Protein AF-A0A7G9QHV3-F1 (afdb_monomer_lite)

Structure (mmCIF, N/CA/C/O backbone):
data_AF-A0A7G9QHV3-F1
#
_entry.id   AF-A0A7G9QHV3-F1
#
loop_
_atom_site.group_PDB
_atom_site.id
_atom_site.type_symbol
_atom_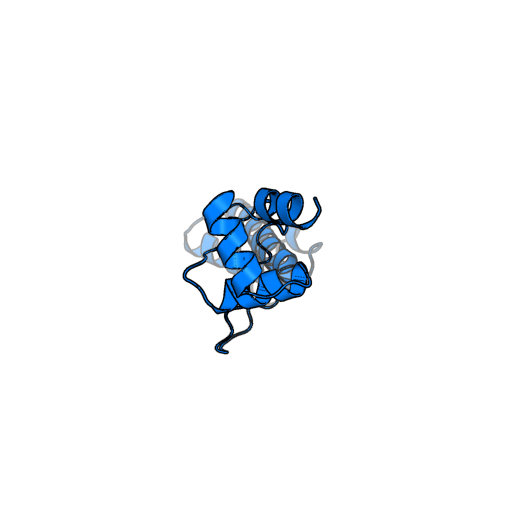site.label_atom_id
_atom_site.label_alt_id
_atom_site.label_comp_id
_atom_site.la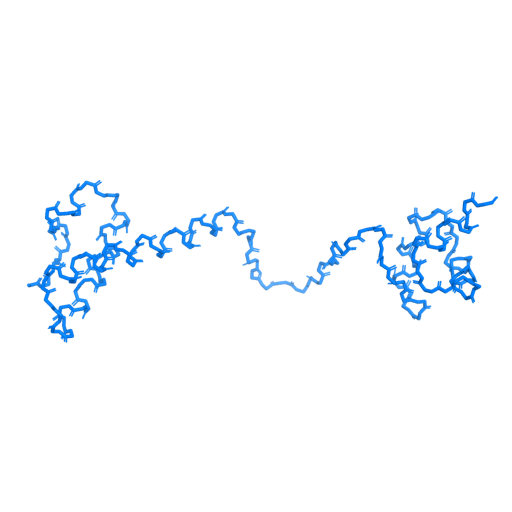bel_asym_id
_atom_site.label_entity_id
_atom_site.label_seq_id
_atom_site.pdbx_PDB_ins_code
_atom_site.Cartn_x
_atom_site.Cartn_y
_atom_site.Cartn_z
_atom_site.occupancy
_atom_site.B_iso_or_equiv
_atom_site.auth_seq_id
_atom_site.auth_comp_id
_atom_site.auth_asym_id
_atom_site.auth_atom_id
_atom_site.pdbx_PDB_model_num
ATOM 1 N N . MET A 1 1 ? 2.783 -28.157 19.192 1.00 57.25 1 MET A N 1
ATOM 2 C CA . MET A 1 1 ? 4.260 -28.381 19.184 1.00 57.25 1 MET A CA 1
ATOM 3 C C . MET A 1 1 ? 4.862 -27.456 18.135 1.00 57.25 1 MET A C 1
ATOM 5 O O . MET A 1 1 ? 4.183 -27.271 17.135 1.00 57.25 1 MET A O 1
ATOM 9 N N . PRO A 1 2 ? 6.065 -26.877 18.312 1.00 60.44 2 PRO A N 1
ATOM 10 C CA . PRO A 1 2 ? 6.647 -26.032 17.273 1.00 60.44 2 PRO A CA 1
ATOM 11 C C . PRO A 1 2 ? 7.064 -26.888 16.069 1.00 60.44 2 PRO A C 1
ATOM 13 O O . PRO A 1 2 ? 7.788 -27.875 16.217 1.00 60.44 2 PRO A O 1
ATOM 16 N N . TRP A 1 3 ? 6.574 -26.534 14.885 1.00 67.75 3 TRP A N 1
ATOM 17 C CA . TRP A 1 3 ? 6.918 -27.199 13.630 1.00 67.75 3 TRP A CA 1
ATOM 18 C C . TRP A 1 3 ? 8.299 -26.729 13.174 1.00 67.75 3 TRP A C 1
ATOM 20 O O . TRP A 1 3 ? 8.550 -25.527 13.095 1.00 67.75 3 TRP A O 1
ATOM 30 N N . TYR A 1 4 ? 9.202 -27.664 12.879 1.00 57.34 4 TYR A N 1
ATOM 31 C CA . TYR A 1 4 ? 10.568 -27.358 12.456 1.00 57.34 4 TYR A CA 1
ATOM 32 C C . TYR A 1 4 ? 10.887 -27.998 11.107 1.00 57.34 4 TYR A C 1
ATOM 34 O O . TYR A 1 4 ? 10.596 -29.168 10.870 1.00 57.34 4 TYR A O 1
ATOM 42 N N . ASN A 1 5 ? 11.556 -27.219 10.255 1.00 55.75 5 ASN A N 1
ATOM 43 C CA . ASN A 1 5 ? 12.389 -27.687 9.146 1.00 55.75 5 ASN A CA 1
ATOM 44 C C . ASN A 1 5 ? 11.758 -28.786 8.261 1.00 55.75 5 ASN A C 1
ATOM 46 O O . ASN A 1 5 ? 12.346 -29.851 8.061 1.00 55.75 5 ASN A O 1
ATOM 50 N N . GLY A 1 6 ? 10.566 -28.523 7.720 1.00 60.91 6 GLY A N 1
ATOM 51 C CA . GLY A 1 6 ? 9.927 -29.396 6.731 1.00 60.91 6 GLY A CA 1
ATOM 52 C C . GLY A 1 6 ? 8.740 -30.213 7.242 1.00 60.91 6 GLY A C 1
ATOM 53 O O . GLY A 1 6 ? 8.017 -30.793 6.429 1.00 60.91 6 GLY A O 1
ATOM 54 N N . ASP A 1 7 ? 8.511 -30.248 8.556 1.00 70.00 7 ASP A N 1
ATOM 55 C CA . ASP A 1 7 ? 7.305 -30.847 9.125 1.00 70.00 7 ASP A CA 1
ATOM 56 C C . ASP A 1 7 ? 6.190 -29.801 9.152 1.00 70.00 7 ASP A C 1
ATOM 58 O O . ASP A 1 7 ? 6.255 -28.832 9.901 1.00 70.00 7 ASP A O 1
ATOM 62 N N . TYR A 1 8 ? 5.204 -29.948 8.268 1.00 74.00 8 TYR A N 1
ATOM 63 C CA . TYR A 1 8 ? 4.135 -28.970 8.094 1.00 74.00 8 TYR A CA 1
ATOM 64 C C . TYR A 1 8 ? 2.777 -29.571 8.455 1.00 74.00 8 TYR A C 1
ATOM 66 O O . TYR A 1 8 ? 2.508 -30.731 8.103 1.00 74.00 8 TYR A O 1
ATOM 74 N N . PRO A 1 9 ? 1.869 -28.782 9.059 1.00 75.94 9 PRO A N 1
ATOM 75 C CA . PRO A 1 9 ? 0.494 -29.213 9.237 1.00 75.94 9 PRO A CA 1
ATOM 76 C C . PRO A 1 9 ? -0.128 -29.561 7.873 1.00 75.94 9 PRO A C 1
ATOM 78 O O . PRO A 1 9 ? 0.250 -28.993 6.840 1.00 75.94 9 PRO A O 1
ATOM 81 N N . PRO A 1 10 ? -1.101 -30.489 7.830 1.00 77.44 10 PRO A N 1
ATOM 82 C CA . PRO A 1 10 ? -1.712 -30.933 6.578 1.00 77.44 10 PRO A CA 1
ATOM 83 C C . PRO A 1 10 ? -2.282 -29.771 5.749 1.00 77.44 10 PRO A C 1
ATOM 85 O O . PRO A 1 10 ? -2.209 -29.822 4.523 1.00 77.44 10 PRO A O 1
ATOM 88 N N . SER A 1 11 ? -2.746 -28.696 6.398 1.00 76.25 11 SER A N 1
ATOM 89 C CA . SER A 1 11 ? -3.237 -27.470 5.753 1.00 76.25 11 SER A CA 1
ATOM 90 C C . SER A 1 11 ? -2.186 -26.737 4.906 1.00 76.25 11 SER A C 1
ATOM 92 O O . SER A 1 11 ? -2.548 -25.999 3.993 1.00 76.25 11 SER A O 1
ATOM 94 N N . TYR A 1 12 ? -0.890 -26.925 5.176 1.00 82.19 12 TYR A N 1
ATOM 95 C CA . TYR A 1 12 ? 0.200 -26.230 4.475 1.00 82.19 12 TYR A CA 1
ATOM 96 C C . TYR A 1 12 ? 0.803 -27.062 3.339 1.00 82.19 12 TYR A C 1
ATOM 98 O O . TYR A 1 12 ? 1.518 -26.522 2.500 1.00 82.19 12 TYR A O 1
ATOM 106 N N . LYS A 1 13 ? 0.507 -28.368 3.264 1.00 77.81 13 LYS A N 1
ATOM 107 C CA . LYS A 1 13 ? 1.111 -29.276 2.269 1.00 77.81 13 LYS A CA 1
ATOM 108 C C . LYS A 1 13 ? 0.833 -28.886 0.817 1.00 77.81 13 LYS A C 1
ATOM 110 O O . LYS A 1 13 ? 1.597 -29.269 -0.060 1.00 77.81 13 LYS A O 1
ATOM 115 N N . ASN A 1 14 ? -0.249 -28.152 0.567 1.00 82.94 14 ASN A N 1
ATOM 116 C CA . ASN A 1 14 ? -0.654 -27.728 -0.774 1.00 82.94 14 ASN A CA 1
ATOM 117 C C . ASN A 1 14 ? -0.255 -26.276 -1.102 1.00 82.94 14 ASN A C 1
ATOM 119 O O . ASN A 1 14 ? -0.746 -25.717 -2.079 1.00 82.94 14 ASN A O 1
ATOM 123 N N . GLN A 1 15 ? 0.576 -25.652 -0.262 1.00 83.75 15 GLN A N 1
ATOM 124 C CA . GLN A 1 15 ? 1.017 -24.265 -0.400 1.00 83.75 15 GLN A CA 1
ATOM 125 C C . GLN A 1 15 ? 2.467 -24.194 -0.898 1.00 83.75 15 GLN A C 1
ATOM 127 O O . GLN A 1 15 ? 3.224 -25.154 -0.720 1.00 83.75 15 GLN A O 1
ATOM 132 N N . PRO A 1 16 ? 2.877 -23.078 -1.527 1.00 84.62 16 PRO A N 1
ATOM 133 C CA . PRO A 1 16 ? 4.237 -22.938 -2.029 1.00 84.62 16 PRO A CA 1
ATOM 134 C C . PRO A 1 16 ? 5.271 -22.854 -0.896 1.00 84.62 16 PRO A C 1
ATOM 136 O O . PRO A 1 16 ? 4.951 -22.502 0.240 1.00 84.62 16 PRO A O 1
ATOM 139 N N . GLU A 1 17 ? 6.525 -23.191 -1.215 1.00 82.62 17 GLU A N 1
ATOM 140 C CA . GLU A 1 17 ? 7.600 -23.381 -0.231 1.00 82.62 17 GLU A CA 1
ATOM 141 C C . GLU A 1 17 ? 7.904 -22.136 0.609 1.00 82.62 17 GLU A C 1
ATOM 143 O O . GLU A 1 17 ? 7.906 -22.20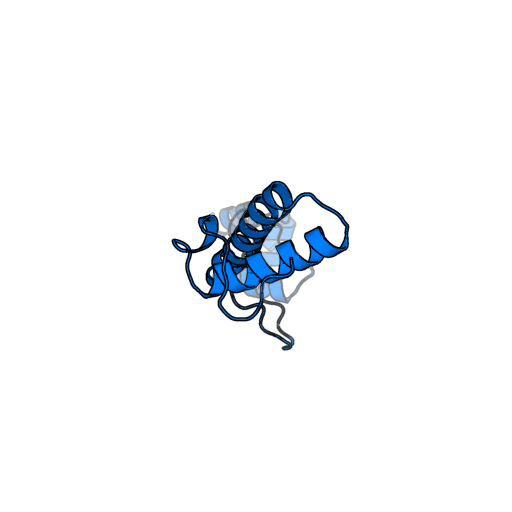5 1.835 1.00 82.62 17 GLU A O 1
ATOM 148 N N . TYR A 1 18 ? 8.019 -20.983 -0.039 1.00 82.25 18 TYR A N 1
ATOM 149 C CA . TYR A 1 18 ? 8.241 -19.709 0.643 1.00 82.25 18 TYR A CA 1
ATOM 150 C C . TYR A 1 18 ? 7.108 -19.360 1.630 1.00 82.25 18 TYR A C 1
ATOM 152 O O . TYR A 1 18 ? 7.332 -18.766 2.685 1.00 82.25 18 TYR A O 1
ATOM 160 N N . LEU A 1 19 ? 5.874 -19.766 1.315 1.00 86.44 19 LEU A N 1
ATOM 161 C CA . LEU A 1 19 ? 4.686 -19.426 2.092 1.00 86.44 19 LEU A CA 1
ATOM 162 C C . LEU A 1 19 ? 4.516 -20.339 3.309 1.00 86.44 19 LEU A C 1
ATOM 164 O O . LEU A 1 19 ? 4.175 -19.859 4.388 1.00 86.44 19 LEU A O 1
ATOM 168 N N . LYS A 1 20 ? 4.798 -21.641 3.164 1.00 87.12 20 LYS A N 1
ATOM 169 C CA . LYS A 1 20 ? 4.772 -22.597 4.287 1.00 87.12 20 LYS A CA 1
ATOM 170 C C . LYS A 1 20 ? 5.858 -22.283 5.325 1.00 87.12 20 LYS A C 1
ATOM 172 O O . LYS A 1 20 ? 5.589 -22.417 6.514 1.00 87.12 20 LYS A O 1
ATOM 177 N N . GLU A 1 21 ? 7.042 -21.828 4.908 1.00 86.50 21 GLU A N 1
ATOM 178 C CA . GLU A 1 21 ? 8.122 -21.441 5.829 1.00 86.50 21 GLU A CA 1
ATOM 179 C C . GLU A 1 21 ? 7.719 -20.243 6.692 1.00 86.50 21 GLU A C 1
ATOM 181 O O . GLU A 1 21 ? 7.761 -20.324 7.922 1.00 86.50 21 GLU A O 1
ATOM 186 N N . LYS A 1 22 ? 7.216 -19.172 6.065 1.00 87.88 22 LYS A N 1
ATOM 187 C CA . LYS A 1 22 ? 6.749 -17.985 6.793 1.00 87.88 22 LYS A CA 1
ATOM 188 C C . LYS A 1 22 ? 5.530 -18.279 7.673 1.00 87.88 22 LYS A C 1
ATOM 190 O O . LYS A 1 22 ? 5.433 -17.768 8.784 1.00 87.88 22 LYS A O 1
ATOM 195 N N . ALA A 1 23 ? 4.614 -19.130 7.209 1.00 89.50 23 ALA A N 1
ATOM 196 C CA . ALA A 1 23 ? 3.433 -19.518 7.978 1.00 89.50 23 ALA A CA 1
ATOM 197 C C . ALA A 1 23 ? 3.787 -20.314 9.240 1.00 89.50 23 ALA A C 1
ATOM 199 O O . ALA A 1 23 ? 3.136 -20.141 10.269 1.00 89.50 23 ALA A O 1
ATOM 200 N N . VAL A 1 24 ? 4.807 -21.177 9.173 1.00 88.19 24 VAL A N 1
ATOM 201 C CA . VAL A 1 24 ? 5.310 -21.926 10.333 1.00 88.19 24 VAL A CA 1
ATOM 202 C C . VAL A 1 24 ? 5.982 -21.004 11.340 1.00 88.19 24 VAL A C 1
ATOM 204 O O . VAL A 1 24 ? 5.725 -21.146 12.530 1.00 88.19 24 VAL A O 1
ATOM 207 N N . GLU A 1 25 ? 6.784 -20.039 10.887 1.00 88.38 25 GLU A N 1
ATOM 208 C CA . GLU A 1 25 ? 7.404 -19.043 11.770 1.00 88.38 25 GLU A CA 1
ATOM 209 C C . GLU A 1 25 ? 6.348 -18.298 12.603 1.00 88.38 25 GLU A C 1
ATOM 211 O O . GLU A 1 25 ? 6.438 -18.248 13.829 1.00 88.38 25 GLU A O 1
ATOM 216 N N . ILE A 1 26 ? 5.297 -17.801 11.944 1.00 90.06 26 ILE A N 1
ATOM 217 C CA . ILE A 1 26 ? 4.213 -17.058 12.600 1.00 90.06 26 ILE A CA 1
ATOM 218 C C . ILE A 1 26 ? 3.383 -17.980 13.502 1.00 90.06 26 ILE A C 1
ATOM 220 O O . ILE A 1 26 ? 3.055 -17.612 14.627 1.00 90.06 26 ILE A O 1
ATOM 224 N N . ALA A 1 27 ? 3.057 -19.191 13.043 1.00 89.06 27 ALA A N 1
ATOM 225 C CA . ALA A 1 27 ? 2.296 -20.147 13.844 1.00 89.06 27 ALA A CA 1
ATOM 226 C C . ALA A 1 27 ? 3.066 -20.593 15.098 1.00 89.06 27 ALA A C 1
ATOM 228 O O . ALA A 1 27 ? 2.464 -20.730 16.158 1.00 89.06 27 ALA A O 1
ATOM 229 N N . ASN A 1 28 ? 4.386 -20.774 15.002 1.00 88.19 28 ASN A N 1
ATOM 230 C CA . ASN A 1 28 ? 5.235 -21.092 16.149 1.00 88.19 28 ASN A CA 1
ATOM 231 C C . ASN A 1 28 ? 5.224 -19.955 17.178 1.00 88.19 28 ASN A C 1
ATOM 233 O O . ASN A 1 28 ? 5.022 -20.234 18.356 1.00 88.19 28 ASN A O 1
ATOM 237 N N . ALA A 1 29 ? 5.336 -18.696 16.741 1.00 90.12 29 ALA A N 1
ATOM 238 C CA . ALA A 1 29 ? 5.236 -17.543 17.638 1.00 90.12 29 ALA A CA 1
ATOM 239 C C . ALA A 1 29 ? 3.878 -17.495 18.367 1.00 90.12 29 ALA A C 1
ATOM 241 O O . ALA A 1 29 ? 3.827 -17.336 19.583 1.00 90.12 29 ALA A O 1
ATOM 242 N N . LEU A 1 30 ? 2.775 -17.735 17.649 1.00 89.81 30 LEU A N 1
ATOM 243 C CA . LEU A 1 30 ? 1.431 -17.779 18.240 1.00 89.81 30 LEU A CA 1
ATOM 244 C C . LEU A 1 30 ? 1.263 -18.942 19.233 1.00 89.81 30 LEU A C 1
ATOM 246 O O . LEU A 1 30 ? 0.616 -18.796 20.269 1.00 89.81 30 LEU A O 1
ATOM 250 N N . LEU A 1 31 ? 1.857 -20.102 18.944 1.00 87.94 31 LEU A N 1
ATOM 251 C CA . LEU A 1 31 ? 1.868 -21.238 19.866 1.00 87.94 31 LEU A CA 1
ATOM 252 C C . LEU A 1 31 ? 2.640 -20.925 21.155 1.00 87.94 31 LEU A C 1
ATOM 254 O O . LEU A 1 31 ? 2.219 -21.358 22.228 1.00 87.94 31 LEU A O 1
ATOM 258 N N . GLU A 1 32 ? 3.743 -20.179 21.066 1.00 87.94 32 GLU A N 1
ATOM 259 C CA . GLU A 1 32 ? 4.492 -19.707 22.238 1.00 87.94 32 GLU A CA 1
ATOM 260 C C . GLU A 1 32 ? 3.678 -18.716 23.081 1.00 87.94 32 GLU A C 1
ATOM 262 O O . GLU A 1 32 ? 3.756 -18.746 24.309 1.00 87.94 32 GLU A O 1
ATOM 267 N N . GLU A 1 33 ? 2.827 -17.905 22.446 1.00 87.50 33 GLU A N 1
ATOM 268 C CA . GLU A 1 33 ? 1.859 -17.034 23.129 1.00 87.50 33 GLU A CA 1
ATOM 269 C C . GLU A 1 33 ? 0.681 -17.800 23.766 1.00 87.50 33 GLU A C 1
ATOM 271 O O . GLU A 1 33 ? -0.125 -17.217 24.493 1.00 87.50 33 GLU A O 1
ATOM 276 N N . GLY A 1 34 ? 0.583 -19.115 23.543 1.00 89.25 34 GLY A N 1
ATOM 277 C CA . GLY A 1 34 ? -0.476 -19.966 24.090 1.00 89.25 34 GLY A CA 1
ATOM 278 C C . GLY A 1 34 ? -1.764 -19.968 23.265 1.00 89.25 34 GLY A C 1
ATOM 279 O O . GLY A 1 34 ? -2.821 -20.338 23.781 1.00 89.25 34 GLY A O 1
ATOM 280 N N . VAL A 1 35 ? -1.697 -19.560 21.995 1.00 88.12 35 VAL A N 1
ATOM 281 C CA . VAL A 1 35 ? -2.817 -19.652 21.049 1.00 88.12 35 VAL A CA 1
ATOM 282 C C . VAL A 1 35 ? -3.080 -21.119 20.692 1.00 88.12 35 VAL A C 1
ATOM 284 O O . VAL A 1 35 ? -2.164 -21.938 20.617 1.00 88.12 35 VAL A O 1
ATOM 287 N N . GLU A 1 36 ? -4.349 -21.468 20.473 1.00 89.75 36 GLU A N 1
ATOM 288 C CA . GLU A 1 36 ? -4.740 -22.820 20.068 1.00 89.75 36 GLU A CA 1
ATOM 289 C C . GLU A 1 36 ? -4.101 -23.216 18.730 1.00 89.75 36 GLU A C 1
ATOM 291 O O . GLU A 1 36 ? -4.068 -22.425 17.788 1.00 89.75 36 GLU A O 1
ATOM 296 N N . GLU A 1 37 ? -3.649 -24.469 18.626 1.00 84.50 37 GLU A N 1
ATOM 297 C CA . GLU A 1 37 ? -2.921 -24.982 17.461 1.00 84.50 37 GLU A CA 1
ATOM 298 C C . GLU A 1 37 ? -3.684 -24.783 16.142 1.00 84.50 37 GLU A C 1
ATOM 300 O O . GLU A 1 37 ? -3.096 -24.332 15.163 1.00 84.50 37 GLU A O 1
ATOM 305 N N . GLY A 1 38 ? -4.999 -25.022 16.117 1.00 86.19 38 GLY A N 1
ATOM 306 C CA . GLY A 1 38 ? -5.823 -24.777 14.927 1.00 86.19 38 GLY A CA 1
ATOM 307 C C . GLY A 1 38 ? -5.825 -23.306 14.500 1.00 86.19 38 GLY A C 1
ATOM 308 O O . GLY A 1 38 ? -5.564 -22.995 13.337 1.00 86.19 38 GLY A O 1
ATOM 309 N N . ILE A 1 39 ? -6.014 -22.399 15.463 1.00 88.81 39 ILE A N 1
ATOM 310 C CA . ILE A 1 39 ? -6.037 -20.949 15.230 1.00 88.81 39 ILE A CA 1
ATOM 311 C C . ILE A 1 39 ? -4.657 -20.449 14.793 1.00 88.81 39 ILE A C 1
ATOM 313 O O . ILE A 1 39 ? -4.562 -19.620 13.886 1.00 88.81 39 ILE A O 1
ATOM 317 N N . ALA A 1 40 ? -3.586 -20.961 15.403 1.00 90.19 40 ALA A N 1
ATOM 318 C CA . ALA A 1 40 ? -2.215 -20.624 15.044 1.00 90.19 40 ALA A CA 1
ATOM 319 C C . ALA A 1 40 ? -1.891 -21.043 13.600 1.00 90.19 40 ALA A C 1
ATOM 321 O O . ALA A 1 40 ? -1.276 -20.268 12.869 1.00 90.19 40 ALA A O 1
ATOM 322 N N . ILE A 1 41 ? -2.362 -22.215 13.155 1.00 87.12 41 ILE A N 1
ATOM 323 C CA . ILE A 1 41 ? -2.194 -22.696 11.773 1.00 87.12 41 ILE A CA 1
ATOM 324 C C . ILE A 1 41 ? -2.954 -21.801 10.782 1.00 87.12 41 ILE A C 1
ATOM 326 O O . ILE A 1 41 ? -2.413 -21.370 9.764 1.00 87.12 41 ILE A O 1
ATOM 330 N N . GLU A 1 42 ? -4.222 -21.498 11.057 1.00 90.19 42 GLU A N 1
ATOM 331 C CA . GLU A 1 42 ? -5.032 -20.666 10.159 1.00 90.19 42 GLU A CA 1
ATOM 332 C C . GLU A 1 42 ? -4.493 -19.232 10.071 1.00 90.19 42 GLU A C 1
ATOM 334 O O . GLU A 1 42 ? -4.351 -18.671 8.979 1.00 90.19 42 GLU A O 1
ATOM 339 N N . THR A 1 43 ? -4.141 -18.655 11.220 1.00 90.38 43 THR A N 1
ATOM 340 C CA . THR A 1 43 ? -3.616 -17.289 11.319 1.00 90.38 43 THR A CA 1
ATOM 341 C C . THR A 1 43 ? -2.221 -17.192 10.714 1.00 90.38 43 THR A C 1
ATOM 343 O O . THR A 1 43 ? -1.957 -16.264 9.952 1.00 90.38 43 THR A O 1
ATOM 346 N N . GLY A 1 44 ? -1.350 -18.170 10.978 1.00 91.12 44 GLY A N 1
ATOM 347 C CA . GLY A 1 44 ? -0.008 -18.232 10.406 1.00 91.12 44 GLY A CA 1
ATOM 348 C C . GLY A 1 44 ? -0.040 -18.244 8.881 1.00 91.12 44 GLY A C 1
ATOM 349 O O . GLY A 1 44 ? 0.651 -17.451 8.243 1.00 91.12 44 GLY A O 1
ATOM 350 N N . LEU A 1 45 ? -0.914 -19.060 8.284 1.00 88.94 45 LEU A N 1
ATOM 351 C CA . LEU A 1 45 ? -1.089 -19.106 6.833 1.00 88.94 45 LEU A CA 1
ATOM 352 C C . LEU A 1 45 ? -1.641 -17.799 6.256 1.00 88.94 45 LEU A C 1
ATOM 354 O O . LEU A 1 45 ? -1.174 -17.338 5.213 1.00 88.94 45 LEU A O 1
ATOM 358 N N . LYS A 1 46 ? -2.634 -17.202 6.923 1.00 89.56 46 LYS A N 1
ATOM 359 C CA . LYS A 1 46 ? -3.242 -15.939 6.495 1.00 89.56 46 LYS A CA 1
ATOM 360 C C . LYS A 1 46 ? -2.230 -14.791 6.528 1.00 89.56 46 LYS A C 1
ATOM 362 O O . LYS A 1 46 ? -2.116 -14.063 5.545 1.00 89.56 46 LYS A O 1
ATOM 367 N N . CYS A 1 47 ? -1.475 -14.661 7.617 1.00 88.56 47 CYS A N 1
ATOM 368 C CA . CYS A 1 47 ? -0.442 -13.638 7.753 1.00 88.56 47 CYS A CA 1
ATOM 369 C C . CYS A 1 47 ? 0.713 -13.862 6.774 1.00 88.56 47 CYS A C 1
ATOM 371 O O . CYS A 1 47 ? 1.184 -12.903 6.174 1.00 88.56 47 CYS A O 1
ATOM 373 N N . ALA A 1 48 ? 1.135 -15.112 6.556 1.00 89.19 48 ALA A N 1
ATOM 374 C CA . ALA A 1 48 ? 2.144 -15.421 5.548 1.00 89.19 48 ALA A CA 1
ATOM 375 C C . ALA A 1 48 ? 1.682 -15.017 4.146 1.00 89.19 48 ALA A C 1
ATOM 377 O O . ALA A 1 48 ? 2.448 -14.410 3.405 1.00 89.19 48 ALA A O 1
ATOM 378 N N . ARG A 1 49 ? 0.421 -15.297 3.788 1.00 86.56 49 ARG A N 1
ATOM 379 C CA . ARG A 1 49 ? -0.120 -14.878 2.494 1.00 86.56 49 ARG A CA 1
ATOM 380 C C . ARG A 1 49 ? -0.155 -13.359 2.363 1.00 86.56 49 ARG A C 1
ATOM 382 O O . ARG 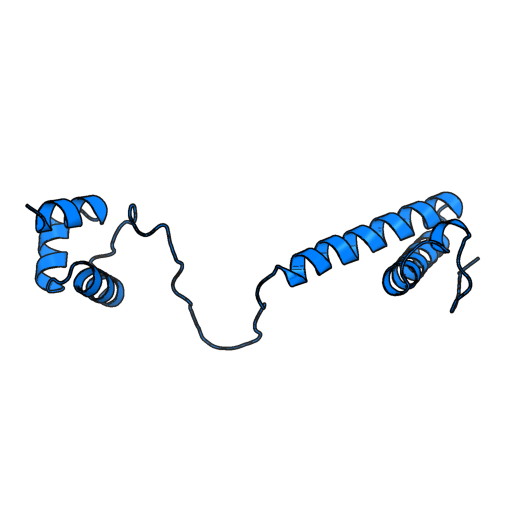A 1 49 ? 0.385 -12.869 1.387 1.00 86.56 49 ARG A O 1
ATOM 389 N N . GLN A 1 50 ? -0.666 -12.636 3.361 1.00 84.50 50 GLN A N 1
ATOM 390 C CA . GLN A 1 50 ? -0.655 -11.168 3.340 1.00 84.50 50 GLN A CA 1
ATOM 391 C C . GLN A 1 50 ? 0.755 -10.590 3.241 1.00 84.50 50 GLN A C 1
ATOM 393 O O . GLN A 1 50 ? 0.947 -9.618 2.527 1.00 84.50 50 GLN A O 1
ATOM 398 N N . PHE A 1 51 ? 1.735 -11.186 3.923 1.00 85.44 51 PHE A N 1
ATOM 399 C CA . PHE A 1 51 ? 3.125 -10.759 3.820 1.00 85.44 51 PHE A CA 1
ATOM 400 C C . PHE A 1 51 ? 3.609 -10.859 2.371 1.00 85.44 51 PHE A C 1
ATOM 402 O O . PHE A 1 51 ? 4.120 -9.889 1.833 1.00 85.44 51 PHE A O 1
ATOM 409 N N . PHE A 1 52 ? 3.393 -11.993 1.704 1.00 81.31 52 PHE A N 1
ATOM 410 C CA . PHE A 1 52 ? 3.804 -12.147 0.309 1.00 81.31 52 PHE A CA 1
ATOM 411 C C . PHE A 1 52 ? 2.890 -11.456 -0.701 1.00 81.31 52 PHE A C 1
ATOM 413 O O . PHE A 1 52 ? 3.381 -11.142 -1.766 1.00 81.31 52 PHE A O 1
ATOM 420 N N . GLU A 1 53 ? 1.610 -11.222 -0.419 1.00 77.88 53 GLU A N 1
ATOM 421 C CA . GLU A 1 53 ? 0.736 -10.392 -1.261 1.00 77.88 53 GLU A CA 1
ATOM 422 C C . GLU A 1 53 ? 1.230 -8.944 -1.224 1.00 77.88 53 GLU A C 1
ATOM 424 O O . GLU A 1 53 ? 1.564 -8.405 -2.267 1.00 77.88 53 GLU A O 1
ATOM 429 N N . ASP A 1 54 ? 1.447 -8.378 -0.034 1.00 67.19 54 ASP A N 1
ATOM 430 C CA . ASP A 1 54 ? 2.015 -7.033 0.126 1.00 67.19 54 ASP A CA 1
ATOM 431 C C . ASP A 1 54 ? 3.410 -6.919 -0.514 1.00 67.19 54 ASP A C 1
ATOM 433 O O . ASP A 1 54 ? 3.711 -5.918 -1.149 1.00 67.19 54 ASP A O 1
ATOM 437 N N . ASN A 1 55 ? 4.234 -7.974 -0.435 1.00 60.09 55 ASN A N 1
ATOM 438 C CA . ASN A 1 55 ? 5.562 -8.021 -1.064 1.00 60.09 55 ASN A CA 1
ATOM 439 C C . ASN A 1 55 ? 5.547 -8.420 -2.557 1.00 60.09 55 ASN A C 1
ATOM 441 O O . ASN A 1 55 ? 6.523 -8.165 -3.252 1.00 60.09 55 ASN A O 1
ATOM 445 N N . ALA A 1 56 ? 4.487 -9.040 -3.077 1.00 53.22 56 ALA A N 1
ATOM 446 C CA . ALA A 1 56 ? 4.327 -9.330 -4.507 1.00 53.22 56 ALA A CA 1
ATOM 447 C C . ALA A 1 56 ? 3.736 -8.123 -5.237 1.00 53.22 56 ALA A C 1
ATOM 449 O O . ALA A 1 56 ? 4.116 -7.849 -6.371 1.00 53.22 56 ALA A O 1
ATOM 450 N N . ASP A 1 57 ? 2.896 -7.344 -4.555 1.00 45.91 57 ASP A N 1
ATOM 451 C CA . ASP A 1 57 ? 2.582 -5.981 -4.960 1.00 45.91 57 ASP A CA 1
ATOM 452 C C . ASP A 1 57 ? 3.838 -5.091 -4.925 1.00 45.91 57 ASP A C 1
ATOM 454 O O . ASP A 1 57 ? 3.863 -4.114 -5.664 1.00 45.91 57 ASP A O 1
ATOM 458 N N . GLN A 1 58 ? 4.916 -5.464 -4.203 1.00 46.31 58 GLN A N 1
ATOM 459 C CA . GLN A 1 58 ? 6.237 -4.819 -4.324 1.00 46.31 58 GLN A CA 1
ATOM 460 C C . GLN A 1 58 ? 7.062 -5.247 -5.548 1.00 46.31 58 GLN A C 1
ATOM 462 O O . GLN A 1 58 ? 7.983 -4.528 -5.906 1.00 46.31 58 GLN A O 1
ATOM 467 N N . ASP A 1 59 ? 6.724 -6.328 -6.261 1.00 43.50 59 ASP A N 1
ATOM 468 C CA . ASP A 1 59 ? 7.271 -6.557 -7.618 1.00 43.50 59 ASP A CA 1
ATOM 469 C C . ASP A 1 59 ? 6.573 -5.643 -8.652 1.00 43.50 59 ASP A C 1
ATOM 471 O O . ASP A 1 59 ? 7.053 -5.443 -9.765 1.00 43.50 59 ASP A O 1
ATOM 475 N N . ASN A 1 60 ? 5.460 -5.014 -8.246 1.00 38.38 60 ASN A N 1
ATOM 476 C CA . ASN A 1 60 ? 4.861 -3.847 -8.893 1.00 38.38 60 ASN A CA 1
ATOM 477 C C . ASN A 1 60 ? 5.087 -2.545 -8.091 1.00 38.38 60 ASN A C 1
ATOM 479 O O . ASN A 1 60 ? 4.526 -1.502 -8.436 1.00 38.38 60 ASN A O 1
ATOM 483 N N . LEU A 1 61 ? 5.927 -2.566 -7.051 1.00 39.44 61 LEU A N 1
ATOM 484 C CA . LEU A 1 61 ? 6.481 -1.346 -6.486 1.00 39.44 61 LEU A CA 1
ATOM 485 C C . LEU A 1 61 ? 7.828 -1.176 -7.141 1.00 39.44 61 LEU A C 1
ATOM 487 O O . LEU A 1 61 ? 8.795 -1.876 -6.867 1.00 39.44 61 LEU A O 1
ATOM 491 N N . GLN A 1 62 ? 7.814 -0.243 -8.083 1.00 41.75 62 GLN A N 1
ATOM 492 C CA . GLN A 1 62 ? 8.982 0.499 -8.501 1.00 41.75 62 GLN A CA 1
ATOM 493 C C . GLN A 1 62 ? 9.937 0.620 -7.311 1.00 41.75 62 GLN A C 1
ATOM 495 O O . GLN A 1 62 ? 9.611 1.267 -6.317 1.00 41.75 62 GLN A O 1
ATOM 500 N N . GLU A 1 63 ? 11.032 -0.132 -7.397 1.00 44.50 63 GLU A N 1
ATOM 501 C CA . GLU A 1 63 ? 12.368 0.296 -7.021 1.00 44.50 63 GLU A CA 1
ATOM 502 C C . GLU A 1 63 ? 12.339 1.415 -5.971 1.00 44.50 63 GLU A C 1
ATOM 504 O O . GLU A 1 63 ? 12.373 2.596 -6.299 1.00 44.50 63 GLU A O 1
ATOM 509 N N . ILE A 1 64 ? 12.266 1.062 -4.682 1.00 48.72 64 ILE A N 1
ATOM 510 C CA . ILE A 1 64 ? 12.794 1.972 -3.663 1.00 48.72 64 ILE A CA 1
ATOM 511 C C . ILE A 1 64 ? 14.313 1.938 -3.800 1.00 48.72 64 ILE A C 1
ATOM 513 O O . ILE A 1 64 ? 15.033 1.243 -3.078 1.00 48.72 64 ILE A O 1
ATOM 517 N N . GLU A 1 65 ? 14.788 2.646 -4.818 1.00 45.94 65 GLU A N 1
ATOM 518 C CA . GLU A 1 65 ? 16.191 2.918 -5.014 1.00 45.94 65 GLU A CA 1
ATOM 519 C C . GLU A 1 65 ? 16.715 3.596 -3.752 1.00 45.94 65 GLU A C 1
ATOM 521 O O . GLU A 1 65 ? 16.274 4.652 -3.294 1.00 45.94 65 GLU A O 1
ATOM 526 N N . SER A 1 66 ? 17.636 2.875 -3.133 1.00 47.53 66 SER A N 1
ATOM 527 C CA . SER A 1 66 ? 18.459 3.373 -2.060 1.00 47.53 66 SER A CA 1
ATOM 528 C C . SER A 1 66 ? 19.344 4.487 -2.606 1.00 47.53 66 SER A C 1
ATOM 530 O O . SER A 1 66 ? 20.086 4.269 -3.556 1.00 47.53 66 SER A O 1
ATOM 532 N N . ASP A 1 67 ? 19.316 5.628 -1.923 1.00 38.75 67 ASP A N 1
ATOM 533 C CA . ASP A 1 67 ? 20.453 6.539 -1.794 1.00 38.75 67 ASP A CA 1
ATOM 534 C C . ASP A 1 67 ? 21.024 7.071 -3.124 1.00 38.75 67 ASP A C 1
ATOM 536 O O . ASP A 1 67 ? 22.107 6.691 -3.567 1.00 38.75 67 ASP A O 1
ATOM 540 N N . SER A 1 68 ? 20.323 8.008 -3.762 1.00 44.62 68 SER A N 1
ATOM 541 C CA . SER A 1 68 ? 20.970 9.030 -4.589 1.00 44.62 68 SER A CA 1
ATOM 542 C C . SER A 1 68 ? 20.100 10.277 -4.669 1.00 44.62 68 SER A C 1
ATOM 544 O O . SER A 1 68 ? 18.912 10.225 -4.957 1.00 44.62 68 SER A O 1
ATOM 546 N N . ASP A 1 69 ? 20.728 11.404 -4.362 1.00 51.28 69 ASP A N 1
ATOM 547 C CA . ASP A 1 69 ? 20.247 12.765 -4.562 1.00 51.28 69 ASP A CA 1
ATOM 548 C C . ASP A 1 69 ? 19.562 12.900 -5.940 1.00 51.28 69 ASP A C 1
ATOM 550 O O . ASP A 1 69 ? 20.218 12.906 -6.981 1.00 51.28 69 ASP A O 1
ATOM 554 N N . GLY A 1 70 ? 18.230 12.924 -5.949 1.00 48.81 70 GLY A N 1
ATOM 555 C CA . GLY A 1 70 ? 17.446 12.864 -7.177 1.00 48.81 70 GLY A CA 1
ATOM 556 C C . GLY A 1 70 ? 15.987 13.175 -6.901 1.00 48.81 70 GLY A C 1
ATOM 557 O O . GLY A 1 70 ? 15.155 12.283 -6.801 1.00 48.81 70 GLY A O 1
ATOM 558 N N . ILE A 1 71 ? 15.666 14.458 -6.739 1.00 44.22 71 ILE A N 1
ATOM 559 C CA . ILE A 1 71 ? 14.276 14.915 -6.792 1.00 44.22 71 ILE A CA 1
ATOM 560 C C . ILE A 1 71 ? 13.800 14.695 -8.228 1.00 44.22 71 ILE A C 1
ATOM 562 O O . ILE A 1 71 ? 14.036 15.527 -9.104 1.00 44.22 71 ILE A O 1
ATOM 566 N N . GLU A 1 72 ? 13.161 13.559 -8.485 1.00 46.38 72 GLU A N 1
ATOM 567 C CA . GLU A 1 72 ? 12.446 13.350 -9.735 1.00 46.38 72 GLU A CA 1
ATOM 568 C C . GLU A 1 72 ? 11.219 14.274 -9.745 1.00 46.38 72 GLU A C 1
ATOM 570 O O . GLU A 1 72 ? 10.445 14.301 -8.778 1.00 46.38 72 GLU A O 1
ATOM 575 N N . PRO A 1 73 ? 11.043 15.103 -10.789 1.00 47.34 73 PRO A N 1
ATOM 576 C CA . PRO A 1 73 ? 9.943 16.043 -10.836 1.00 47.34 73 PRO A CA 1
ATOM 577 C C . PRO A 1 73 ? 8.648 15.246 -10.934 1.00 47.34 73 PRO A C 1
ATOM 579 O O . PRO A 1 73 ? 8.405 14.555 -11.920 1.00 47.34 73 PRO A O 1
ATOM 582 N N . ALA A 1 74 ? 7.819 15.351 -9.895 1.00 46.94 74 ALA A N 1
ATOM 583 C CA . ALA A 1 74 ? 6.470 14.819 -9.892 1.00 46.94 74 ALA A CA 1
ATOM 584 C C . ALA A 1 74 ? 5.791 15.133 -11.234 1.00 46.94 74 ALA A C 1
ATOM 586 O O . ALA A 1 74 ? 5.629 16.306 -11.585 1.00 46.94 74 ALA A O 1
ATOM 587 N N . GLU A 1 75 ? 5.358 14.100 -11.961 1.00 50.78 75 GLU A N 1
ATOM 588 C CA . GLU A 1 75 ? 4.409 14.235 -13.068 1.00 50.78 75 GLU A CA 1
ATOM 589 C C . GLU A 1 75 ? 3.041 14.629 -12.489 1.00 50.78 75 GLU A C 1
ATOM 591 O O . GLU A 1 75 ? 2.074 13.869 -12.430 1.00 50.78 75 GLU A O 1
ATOM 596 N N . PHE A 1 76 ? 2.977 15.855 -11.978 1.00 42.25 76 PHE A N 1
ATOM 597 C CA . PHE A 1 76 ? 1.786 16.484 -11.455 1.00 42.25 76 PHE A CA 1
ATOM 598 C C . PHE A 1 76 ? 0.933 16.869 -12.661 1.00 42.25 76 PHE A C 1
ATOM 600 O O . PHE A 1 76 ? 1.229 17.851 -13.334 1.00 42.25 76 PHE A O 1
ATOM 607 N N . GLY A 1 77 ? -0.076 16.046 -12.966 1.00 41.59 77 GLY A N 1
ATOM 608 C CA . GLY A 1 77 ? -1.166 16.299 -13.918 1.00 41.59 77 GLY A CA 1
ATOM 609 C C . GLY A 1 77 ? -0.909 17.441 -14.906 1.00 41.59 77 GLY A C 1
ATOM 610 O O . GLY A 1 77 ? -1.361 18.563 -14.691 1.00 41.59 77 GLY A O 1
ATOM 611 N N . ILE A 1 78 ? -0.200 17.122 -15.989 1.00 50.41 78 ILE A N 1
ATOM 612 C CA . ILE A 1 78 ? 0.426 17.998 -17.001 1.00 50.41 78 ILE A CA 1
ATOM 613 C C . ILE A 1 78 ? -0.448 19.073 -17.688 1.00 50.41 78 ILE A C 1
ATOM 615 O O . ILE A 1 78 ? -0.003 19.691 -18.651 1.00 50.41 78 ILE A O 1
ATOM 619 N N . ASN A 1 79 ? -1.676 19.355 -17.243 1.00 53.31 79 ASN A N 1
ATOM 620 C CA . ASN A 1 79 ? -2.516 20.386 -17.863 1.00 53.31 79 ASN A CA 1
ATOM 621 C C . ASN A 1 79 ? -3.327 21.283 -16.899 1.00 53.31 79 ASN A C 1
ATOM 623 O O . ASN A 1 79 ? -3.832 22.304 -17.363 1.00 53.31 79 ASN A O 1
ATOM 627 N N . ASP A 1 80 ? -3.420 21.002 -15.592 1.00 52.72 80 ASP A N 1
ATOM 628 C CA . ASP A 1 80 ? -4.154 21.859 -14.624 1.00 52.72 80 ASP A CA 1
ATOM 629 C C . ASP A 1 80 ? -3.276 22.264 -13.425 1.00 52.72 80 ASP A C 1
ATOM 631 O O . ASP A 1 80 ? -3.709 22.312 -12.279 1.00 52.72 80 ASP A O 1
ATOM 635 N N . GLY A 1 81 ? -1.992 22.513 -13.687 1.00 67.88 81 GLY A N 1
ATOM 636 C CA . GLY A 1 81 ? -1.058 23.027 -12.689 1.00 67.88 81 GLY A CA 1
ATOM 637 C C . GLY A 1 81 ? -1.092 24.556 -12.561 1.00 67.88 81 GLY A C 1
ATOM 638 O O . GLY A 1 81 ? -1.463 25.285 -13.489 1.00 67.88 81 GLY A O 1
ATOM 639 N N . ILE A 1 82 ? -0.643 25.026 -11.401 1.00 77.44 82 ILE A N 1
ATOM 640 C CA . ILE A 1 82 ? -0.290 26.416 -11.087 1.00 77.44 82 ILE A CA 1
ATOM 641 C C . ILE A 1 82 ? 1.230 26.539 -11.356 1.00 77.44 82 ILE A C 1
ATOM 643 O O . ILE A 1 82 ? 1.976 25.673 -10.898 1.00 77.44 82 ILE A O 1
ATOM 647 N N . ILE A 1 83 ? 1.685 27.507 -12.160 1.00 79.25 83 ILE A N 1
ATOM 648 C CA . ILE A 1 83 ? 3.105 27.699 -12.519 1.00 79.25 83 ILE A CA 1
ATOM 649 C C . ILE A 1 83 ? 3.751 28.772 -11.652 1.00 79.25 83 ILE A C 1
ATOM 651 O O . ILE A 1 83 ? 3.563 29.955 -11.897 1.00 79.25 83 ILE A O 1
ATOM 655 N N . ASN A 1 84 ? 4.659 28.393 -10.757 1.00 80.38 84 ASN A N 1
ATOM 656 C CA . ASN A 1 84 ? 5.357 29.384 -9.949 1.00 80.38 84 ASN A CA 1
ATOM 657 C C . ASN A 1 84 ? 6.266 30.289 -10.812 1.00 80.38 84 ASN A C 1
ATOM 659 O O . ASN A 1 84 ? 7.346 29.892 -11.241 1.00 80.38 84 ASN A O 1
ATOM 663 N N . THR A 1 85 ? 5.841 31.536 -11.032 1.00 76.12 85 THR A N 1
ATOM 664 C CA . THR A 1 85 ? 6.590 32.548 -11.806 1.00 76.12 85 THR A CA 1
ATOM 665 C C . THR A 1 85 ? 7.803 33.145 -11.084 1.00 76.12 85 THR A C 1
ATOM 667 O O . THR A 1 85 ? 8.572 33.906 -11.686 1.00 76.12 85 THR A O 1
ATOM 670 N N . GLU A 1 86 ? 7.978 32.831 -9.801 1.00 75.75 86 GLU A N 1
ATOM 671 C CA . GLU A 1 86 ? 9.178 33.162 -9.028 1.00 75.75 86 GLU A CA 1
ATOM 672 C C . GLU A 1 86 ? 10.254 32.079 -9.164 1.00 75.75 86 GLU A C 1
ATOM 674 O O . GLU A 1 86 ? 11.431 32.357 -8.932 1.00 75.75 86 GLU A O 1
ATOM 679 N N . ASP A 1 87 ? 9.868 30.878 -9.600 1.00 79.38 87 ASP A N 1
ATOM 680 C CA . ASP A 1 87 ? 10.773 29.758 -9.808 1.00 79.38 87 ASP A CA 1
ATOM 681 C C . ASP A 1 87 ? 11.341 29.759 -11.247 1.00 79.38 87 ASP A C 1
ATOM 683 O O . ASP A 1 87 ? 10.596 29.620 -12.228 1.00 79.38 87 ASP A O 1
ATOM 687 N N . PRO A 1 88 ? 12.664 29.947 -11.424 1.00 77.56 88 PRO A N 1
ATOM 688 C CA . PRO A 1 88 ? 13.273 30.021 -12.750 1.00 77.56 88 PRO A CA 1
ATOM 689 C C . PRO A 1 88 ? 13.281 28.671 -13.481 1.00 77.56 88 PRO A C 1
ATOM 691 O O . PRO A 1 88 ? 13.332 28.650 -14.714 1.00 77.56 88 PRO A O 1
ATOM 694 N N . GLU A 1 89 ? 13.227 27.554 -12.754 1.00 78.62 89 GLU A N 1
ATOM 695 C CA . GLU A 1 89 ? 13.267 26.206 -13.320 1.00 78.62 89 GLU A CA 1
ATOM 696 C C . GLU A 1 89 ? 11.910 25.842 -13.925 1.00 78.62 89 GLU A C 1
ATOM 698 O O . GLU A 1 89 ? 11.845 25.419 -15.083 1.00 78.62 89 GLU A O 1
ATOM 703 N N . GLN A 1 90 ? 10.818 26.136 -13.213 1.00 79.38 90 GLN A N 1
ATOM 704 C CA . GLN A 1 90 ? 9.456 26.018 -13.729 1.00 79.38 90 GLN A CA 1
ATOM 705 C C . GLN A 1 90 ? 9.228 26.935 -14.929 1.00 79.38 90 GLN A C 1
ATOM 707 O O . GLN A 1 90 ? 8.681 26.489 -15.939 1.00 79.38 90 GLN A O 1
ATOM 712 N N . LEU A 1 91 ? 9.683 28.192 -14.877 1.00 81.31 91 LEU A N 1
ATOM 713 C CA . LEU A 1 91 ? 9.573 29.105 -16.018 1.00 81.31 91 LEU A CA 1
ATOM 714 C C . LEU A 1 91 ? 10.285 28.560 -17.255 1.00 81.31 91 LEU A C 1
ATOM 716 O O . LEU A 1 91 ? 9.723 28.612 -18.345 1.00 81.31 91 LEU A O 1
ATOM 720 N 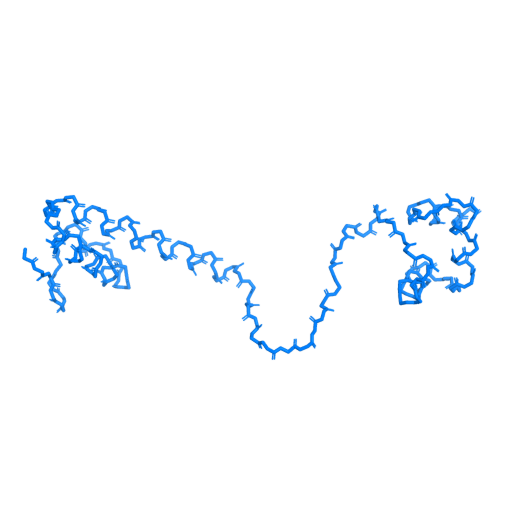N . LYS A 1 92 ? 11.504 28.034 -17.101 1.00 82.38 92 LYS A N 1
ATOM 721 C CA . LYS A 1 92 ? 12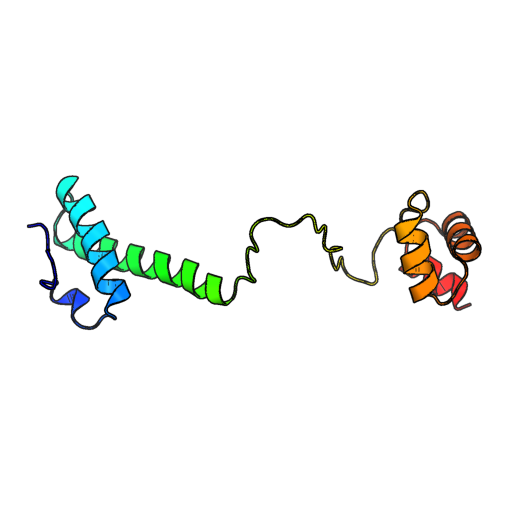.271 27.477 -18.220 1.00 82.38 92 LYS A CA 1
ATOM 722 C C . LYS A 1 92 ? 11.605 26.223 -18.786 1.00 82.38 92 LYS A C 1
ATOM 724 O O . LYS A 1 92 ? 11.468 26.115 -20.002 1.00 82.38 92 LYS A O 1
ATOM 729 N N . TYR A 1 93 ? 11.164 25.321 -17.912 1.00 82.94 93 TYR A N 1
ATOM 730 C CA . TYR A 1 93 ? 10.478 24.090 -18.290 1.00 82.94 93 TYR A CA 1
ATOM 731 C C . TYR A 1 93 ? 9.223 24.387 -19.115 1.00 82.94 93 TYR A C 1
ATOM 733 O O . TYR A 1 93 ? 9.098 23.950 -20.257 1.00 82.94 93 TYR A O 1
ATOM 741 N N . TRP A 1 94 ? 8.322 25.211 -18.585 1.00 82.69 94 TRP A N 1
ATOM 742 C CA . TRP A 1 94 ? 7.080 25.551 -19.271 1.00 82.69 94 TRP A CA 1
ATOM 743 C C . TRP A 1 94 ? 7.302 26.427 -20.506 1.00 82.69 94 TRP A C 1
ATOM 745 O O . TRP A 1 94 ? 6.563 26.296 -21.477 1.00 82.69 94 TRP A O 1
ATOM 755 N N . ALA A 1 95 ? 8.323 27.288 -20.515 1.00 85.12 95 ALA A N 1
ATOM 756 C CA . ALA A 1 95 ? 8.679 28.079 -21.691 1.00 85.12 95 ALA A CA 1
ATOM 757 C C . ALA A 1 95 ? 9.092 27.172 -22.856 1.00 85.12 95 ALA A C 1
ATOM 759 O O . ALA A 1 95 ? 8.630 27.372 -23.979 1.00 85.12 95 ALA A O 1
ATOM 760 N N . GLU A 1 96 ? 9.871 26.125 -22.575 1.00 84.75 96 GLU A N 1
ATOM 761 C CA . GLU A 1 96 ? 10.241 25.108 -23.560 1.00 84.75 96 GLU A CA 1
ATOM 762 C C . GLU A 1 96 ? 9.023 24.296 -24.025 1.00 84.75 96 GLU A C 1
ATOM 764 O O . GLU A 1 96 ? 8.821 24.145 -25.229 1.00 84.75 96 GLU A O 1
ATOM 769 N N . GLN A 1 97 ? 8.143 23.880 -23.103 1.00 82.56 97 GLN A N 1
ATOM 770 C CA . GLN A 1 97 ? 6.898 23.170 -23.444 1.00 82.56 97 GLN A CA 1
ATOM 771 C C . GLN A 1 97 ? 5.949 23.999 -24.323 1.00 82.56 97 GLN A C 1
ATOM 773 O O . GLN A 1 97 ? 5.291 23.470 -25.218 1.00 82.56 97 GLN A O 1
ATOM 778 N N . PHE A 1 98 ? 5.863 25.306 -24.078 1.00 82.75 98 PHE A N 1
ATOM 779 C CA . PHE A 1 98 ? 5.050 26.228 -24.871 1.00 82.75 98 PHE A CA 1
ATOM 780 C C . PHE A 1 98 ? 5.776 26.788 -26.092 1.00 82.75 98 PHE A C 1
ATOM 782 O O . PHE A 1 98 ? 5.164 27.520 -26.869 1.00 82.75 98 PHE A O 1
ATOM 789 N N . GLN A 1 99 ? 7.050 26.437 -26.277 1.00 85.00 99 GLN A N 1
ATOM 790 C CA . GLN A 1 99 ? 7.902 26.939 -27.348 1.00 85.00 99 GLN A CA 1
ATOM 791 C C . GLN A 1 99 ? 7.965 28.485 -27.387 1.00 85.00 99 GLN A C 1
ATOM 793 O O . GLN A 1 99 ? 8.005 29.098 -28.456 1.00 85.00 99 GLN A O 1
ATOM 798 N N . VAL A 1 100 ? 7.966 29.123 -26.209 1.00 87.31 100 VAL A N 1
ATOM 799 C CA . VAL A 1 100 ? 8.056 30.582 -26.009 1.00 87.31 100 VAL A CA 1
ATOM 800 C C . VAL A 1 100 ? 9.250 30.943 -25.124 1.00 87.31 100 VAL A C 1
ATOM 802 O O . VAL A 1 100 ? 9.875 30.081 -24.518 1.00 87.31 100 VAL A O 1
ATOM 805 N N . SER A 1 101 ? 9.570 32.232 -25.011 1.00 87.56 101 SER A N 1
ATOM 806 C CA . SER A 1 101 ? 10.590 32.702 -24.067 1.00 87.56 101 SER A CA 1
ATOM 807 C C . SER A 1 101 ? 10.060 32.727 -22.622 1.00 87.56 101 SER A C 1
ATOM 809 O O . SER A 1 101 ? 8.882 33.041 -22.418 1.00 87.56 101 SER A O 1
ATOM 811 N N . PRO A 1 102 ? 10.910 32.499 -21.600 1.00 86.50 102 PRO A N 1
ATOM 812 C CA . PRO A 1 102 ? 10.505 32.579 -20.192 1.00 86.50 102 PRO A CA 1
ATOM 813 C C . PRO A 1 102 ? 9.974 33.969 -19.806 1.00 86.50 102 PRO A C 1
ATOM 815 O O . PRO A 1 102 ? 9.026 34.064 -19.031 1.00 86.50 102 PRO A O 1
ATOM 818 N N . ASP A 1 103 ? 10.490 35.048 -20.404 1.00 87.94 103 ASP A N 1
ATOM 819 C CA . ASP A 1 103 ? 9.953 36.407 -20.240 1.00 87.94 103 ASP A CA 1
ATOM 820 C C . ASP A 1 103 ? 8.522 36.551 -20.779 1.00 87.94 103 ASP A C 1
ATOM 822 O O . ASP A 1 103 ? 7.674 37.196 -20.160 1.00 87.94 103 ASP A O 1
ATOM 826 N N . THR A 1 104 ? 8.230 35.920 -21.921 1.00 87.56 104 THR A N 1
ATOM 827 C CA . THR A 1 104 ? 6.890 35.900 -22.525 1.00 87.56 104 THR A CA 1
ATOM 828 C C . THR A 1 104 ? 5.923 35.105 -21.658 1.00 87.56 104 THR A C 1
ATOM 830 O O . THR A 1 104 ? 4.792 35.539 -21.440 1.00 87.56 104 THR A O 1
ATOM 833 N N . LEU A 1 105 ? 6.381 33.974 -21.118 1.00 86.69 105 LEU A N 1
ATOM 834 C CA . LEU A 1 105 ? 5.597 33.142 -20.219 1.00 86.69 105 LEU A CA 1
ATOM 835 C C . LEU A 1 105 ? 5.272 33.866 -18.908 1.00 86.69 105 LEU A C 1
ATOM 837 O O . LEU A 1 105 ? 4.113 33.910 -18.497 1.00 86.69 105 LEU A O 1
ATOM 841 N N . LYS A 1 106 ? 6.276 34.505 -18.300 1.00 88.50 106 LYS A N 1
ATOM 842 C CA . LYS A 1 106 ? 6.124 35.317 -17.089 1.00 88.50 106 LYS A CA 1
ATOM 843 C C . LYS A 1 106 ? 5.171 36.493 -17.309 1.00 88.50 106 LYS A C 1
ATOM 845 O O . LYS A 1 106 ? 4.318 36.762 -16.467 1.00 88.50 106 LYS A O 1
ATOM 850 N N . GLY A 1 107 ? 5.272 37.167 -18.456 1.00 88.88 107 GLY A N 1
ATOM 851 C CA . GLY A 1 107 ? 4.347 38.234 -18.838 1.00 88.88 107 GLY A CA 1
ATOM 852 C C . GLY A 1 107 ? 2.910 37.736 -19.005 1.00 88.88 107 GLY A C 1
ATOM 853 O O . GLY A 1 107 ? 1.979 38.358 -18.499 1.00 88.88 107 GLY A O 1
ATOM 854 N N . ALA A 1 108 ? 2.716 36.589 -19.658 1.00 87.88 108 ALA A N 1
ATOM 855 C CA . ALA A 1 108 ? 1.395 35.989 -19.828 1.00 87.88 108 ALA A CA 1
ATOM 856 C C . ALA A 1 108 ? 0.776 35.546 -18.489 1.00 87.88 108 ALA A C 1
ATOM 858 O O . ALA A 1 108 ? -0.416 35.765 -18.268 1.00 87.88 108 ALA A O 1
ATOM 859 N N . ALA A 1 109 ? 1.587 35.007 -17.575 1.00 87.00 109 ALA A N 1
ATOM 860 C CA . ALA A 1 109 ? 1.167 34.666 -16.219 1.00 87.00 109 ALA A CA 1
ATOM 861 C C . ALA A 1 109 ? 0.797 35.907 -15.385 1.00 87.00 109 ALA A C 1
ATOM 863 O O . ALA A 1 109 ? -0.192 35.892 -14.661 1.00 87.00 109 ALA A O 1
ATOM 864 N N . ALA A 1 110 ? 1.504 37.031 -15.547 1.00 86.31 110 ALA A N 1
ATOM 865 C CA . ALA A 1 110 ? 1.142 38.290 -14.888 1.00 86.31 110 ALA A CA 1
ATOM 866 C C . ALA A 1 110 ? -0.194 38.879 -15.390 1.00 86.31 110 ALA A C 1
ATOM 868 O O . ALA A 1 110 ? -0.880 39.576 -14.645 1.00 86.31 110 ALA A O 1
ATOM 869 N N . ILE A 1 111 ? -0.567 38.607 -16.646 1.00 86.62 111 ILE A N 1
ATOM 870 C CA . ILE A 1 111 ? -1.806 39.110 -17.262 1.00 86.62 111 ILE A CA 1
ATOM 871 C C . ILE A 1 111 ? -2.996 38.198 -16.953 1.00 86.62 111 ILE A C 1
ATOM 873 O O . ILE A 1 111 ? -4.083 38.688 -16.647 1.00 86.62 111 ILE A O 1
ATOM 877 N N . ARG A 1 112 ? -2.815 36.877 -17.069 1.00 84.19 112 ARG A N 1
ATOM 878 C CA . ARG A 1 112 ? -3.909 35.899 -16.977 1.00 84.19 112 ARG A CA 1
ATOM 879 C C . ARG A 1 112 ? -3.948 35.121 -15.659 1.00 84.19 112 ARG A C 1
ATOM 881 O O . ARG A 1 112 ? -4.938 34.456 -15.376 1.00 84.19 112 ARG A O 1
ATOM 888 N N . GLY A 1 113 ? -2.914 35.251 -14.839 1.00 82.12 113 GLY A N 1
ATOM 889 C CA . GLY A 1 113 ? -2.741 34.524 -13.590 1.00 82.12 113 GLY A CA 1
ATOM 890 C C . GLY A 1 113 ? -1.864 33.287 -13.752 1.00 82.12 113 GLY A C 1
ATOM 891 O O . GLY A 1 113 ? -1.389 32.955 -14.833 1.00 82.12 113 GLY A O 1
ATOM 892 N N . ASP A 1 114 ? -1.685 32.581 -12.647 1.00 82.31 114 ASP A N 1
ATOM 893 C CA . ASP A 1 114 ? -0.687 31.521 -12.492 1.00 82.31 114 ASP A CA 1
ATOM 894 C C . ASP A 1 114 ? -1.130 30.158 -13.064 1.00 82.31 114 ASP A C 1
ATOM 896 O O . ASP A 1 114 ? -0.501 29.135 -12.847 1.00 82.31 114 ASP A O 1
ATOM 900 N N . ARG A 1 115 ? -2.252 30.094 -13.789 1.00 85.12 115 ARG A N 1
ATOM 901 C CA . ARG A 1 115 ? -2.791 28.831 -14.318 1.00 85.12 115 ARG A CA 1
ATOM 902 C C . ARG A 1 115 ? -2.215 28.507 -15.690 1.00 85.12 115 ARG A C 1
ATOM 904 O O . ARG A 1 115 ? -2.457 29.224 -16.660 1.00 85.12 115 ARG A O 1
ATOM 911 N N . ILE A 1 116 ? -1.576 27.349 -15.808 1.00 83.44 116 ILE A N 1
ATOM 912 C CA . ILE A 1 116 ? -0.924 26.863 -17.036 1.00 83.44 116 ILE A CA 1
ATOM 913 C C . ILE A 1 116 ? -1.908 26.766 -18.212 1.00 83.44 116 ILE A C 1
ATOM 915 O O . ILE A 1 116 ? -1.630 27.269 -19.300 1.00 83.44 116 ILE A O 1
ATOM 919 N N . SER A 1 117 ? -3.092 26.188 -17.988 1.00 82.00 117 SER A N 1
ATOM 920 C CA . SER A 1 117 ? -4.168 26.100 -18.990 1.00 82.00 117 SER A CA 1
ATOM 921 C C . SER A 1 117 ? -4.595 27.465 -19.529 1.00 82.00 117 SER A C 1
ATOM 923 O O . SER A 1 117 ? -4.914 27.638 -20.711 1.00 82.00 117 SER A O 1
ATOM 925 N N . GLU A 1 118 ? -4.604 28.462 -18.650 1.00 84.62 118 GLU A N 1
ATOM 926 C CA . GLU A 1 118 ? -4.975 29.809 -19.017 1.00 84.62 118 GLU A CA 1
ATOM 927 C C . GLU A 1 118 ? -3.868 30.471 -19.825 1.00 84.62 118 GLU A C 1
ATOM 929 O O . GLU A 1 118 ? -4.109 30.936 -20.938 1.00 84.62 118 GLU A O 1
ATOM 934 N N . ILE A 1 119 ? -2.641 30.429 -19.330 1.00 86.19 119 ILE A N 1
ATOM 935 C CA . ILE A 1 119 ? -1.484 30.994 -20.017 1.00 86.19 119 ILE A CA 1
ATOM 936 C C . ILE A 1 119 ? -1.318 30.377 -21.415 1.00 86.19 119 ILE A C 1
ATOM 938 O O . ILE A 1 119 ? -1.220 31.112 -22.398 1.00 86.19 119 ILE A O 1
ATOM 942 N N . LYS A 1 120 ? -1.431 29.048 -21.539 1.00 84.88 120 LYS A N 1
ATOM 943 C CA . LYS A 1 120 ? -1.395 28.330 -22.824 1.00 84.88 120 LYS A CA 1
ATOM 944 C C . LYS A 1 120 ? -2.414 28.877 -23.820 1.00 84.88 120 LYS A C 1
ATOM 946 O O . LYS A 1 120 ? -2.068 29.209 -24.948 1.00 84.88 120 LYS A O 1
ATOM 951 N N . LYS A 1 121 ? -3.674 29.022 -23.397 1.00 85.38 121 LYS A N 1
ATOM 952 C CA . LYS A 1 121 ? -4.743 29.539 -24.263 1.00 85.38 121 LYS A CA 1
ATOM 953 C C . LYS A 1 121 ? -4.525 31.007 -24.662 1.00 85.38 121 LYS A C 1
ATOM 955 O O . LYS A 1 121 ? -4.992 31.402 -25.719 1.00 85.38 121 LYS A O 1
ATOM 960 N N . TYR A 1 122 ? -3.840 31.807 -23.840 1.00 84.62 122 TYR A N 1
ATOM 961 C CA . TYR A 1 122 ? -3.490 33.190 -24.187 1.00 84.62 122 TYR A CA 1
ATOM 962 C C . TYR A 1 122 ? -2.374 33.244 -25.234 1.00 84.62 122 TYR A C 1
ATOM 964 O O . TYR A 1 122 ? -2.453 34.035 -26.163 1.00 84.62 122 TYR A O 1
ATOM 972 N N . LEU A 1 123 ? -1.373 32.371 -25.110 1.00 83.12 123 LEU A N 1
ATOM 973 C CA . LEU A 1 123 ? -0.259 32.274 -26.057 1.00 83.12 123 LEU A CA 1
ATOM 974 C C . LEU A 1 123 ? -0.655 31.638 -27.401 1.00 83.12 123 LEU A C 1
ATOM 976 O O . LEU A 1 123 ? 0.012 31.871 -28.402 1.00 83.12 123 LEU A O 1
ATOM 980 N N . GLN A 1 124 ? -1.723 30.835 -27.428 1.00 78.88 124 GLN A N 1
ATOM 981 C CA . GLN A 1 124 ? -2.285 30.250 -28.653 1.00 78.88 124 GLN A CA 1
ATOM 982 C C . GLN A 1 124 ? -3.321 31.144 -29.361 1.00 78.88 124 GLN A C 1
ATOM 984 O O . GLN A 1 124 ? -3.866 30.715 -30.380 1.00 78.88 124 GLN A O 1
ATOM 989 N N . THR A 1 125 ? -3.632 32.328 -28.819 1.00 69.06 125 THR A N 1
ATOM 990 C CA . THR A 1 125 ? -4.562 33.292 -29.431 1.00 69.06 125 THR A CA 1
ATOM 991 C C . THR A 1 125 ? -3.833 34.209 -30.403 1.00 69.06 125 THR A C 1
ATOM 993 O O . THR A 1 125 ? -4.419 34.454 -31.479 1.00 69.06 125 THR A O 1
#

Radius of gyration: 28.27 Å; chains: 1; bounding box: 27×70×54 Å

Sequence (125 aa):
MPWYNGDYPPSYKNQPEYLKEKAVEIANALLEEGVEEGIAIETGLKCARQFFEDNADQDNLQEIESDSDGIEPAEFGINDGIINTEDPEQLKYWAEQFQVSPDTLKGAAAIRGDRISEIKKYLQT

pLDDT: mean 75.11, std 16.26, range [38.38, 91.12]

InterPro domains:
  IPR022037 Protein of unknown function DUF3606 [PF12244] (81-124)

Organism: NCBI:txid336820

Foldseek 3Di:
DQDDDPRADPVCPPDDDQLRVQLSVQLNVCVVVVHDNVCSNVVSNVVSVVVVVVVVVCVVVPDPDPDDDDPDPPPPPVAFDFQPLVDPVSLVVLCVVLVHHSVLLSVLCVVQNRTSNRSSVVSVD

Secondary structure (DSSP, 8-state):
----TT---GGGTTS-HHHHHHHHHHHHHHHHTT--HHHHHHHHHHHHHHHHHHHHTTSSS-----S----------TTS-B--TT-HHHHHHHHHHTTS-HHHHHHHHHHH-SBHHHHHHHHT-